Protein AF-0000000084520505 (afdb_homodimer)

Foldseek 3Di:
DPPDDDDWDADPVGDTDDDPVVCVQQPDDDWDWDDDPPDIDIHHDPPCCCVVPPPPPPPD/DPPDDDDWDADPVGDTDDDPVVCVQQPDDDWDWDDDPPDIDIHHDPPCCCVVVPPPPPPD

InterPro domains:
  IPR037914 SpoVT-AbrB domain superfamily [SSF89447] (7-50)

Sequence (120 aa):
MENKPLLGQIDEQGNLVLPPEAQEILGYGAIEIVLEGDCIILTKAEPIYTCVWERKQNKKMENKPLLGQIDEQGNLVLPPEAQEILGYGAIEIVLEGDCIILTKAEPIYTCVWERKQNKK

pLDDT: mean 78.46, std 21.22, range [30.62, 95.75]

Nearest PDB structures (foldseek):
  6ifm-assembly1_F  TM=5.524E-01  e=4.268E+00  Salmonella enterica subsp. enterica serovar Typhimurium str. LT2
  9h6a-assembly1_B  TM=5.278E-01  e=4.557E+00  Escherichia coli KLY
  6ifm-assembly1_D  TM=4.374E-01  e=3.283E+00  Salmonella enterica subsp. enterica serovar Typhimurium str. LT2
  9h6c-assembly1_B-2  TM=5.225E-01  e=7.704E+00  Escherichia coli KLY
  6ifm-assembly1_F  TM=5.519E-01  e=3.263E+00  Salmonella enterica subsp. enterica serovar Typhimurium str. LT2

Secondary structure (DSSP, 8-state):
---PPEEEEE-TT-EEEPPHHHHHHH-SEEEEEEEETTEEEEEE----------------/---PPEEEEE-TT-EEEPPHHHHHHH-SEEEEEEEETTEEEEEE----------------

Solvent-accessible surface area (backbone atoms only — not comparable to full-atom values): 7043 Å² total; per-residue (Å²): 127,85,64,59,64,39,81,40,54,29,42,96,82,26,42,32,65,46,53,71,72,54,35,70,54,49,46,66,36,55,26,30,38,30,56,51,86,67,32,37,38,40,32,53,41,68,74,74,63,72,66,68,74,66,73,72,72,76,81,122,127,86,64,59,66,38,82,42,55,29,42,97,82,26,44,33,66,45,53,71,72,53,35,70,54,48,46,67,37,54,25,30,38,32,57,50,88,67,33,38,39,39,33,54,41,68,74,74,64,71,68,67,72,66,76,71,72,76,81,123

Radius of gyration: 20.16 Å; Cα contacts (8 Å, |Δi|>4): 212; chains: 2; bounding box: 31×91×44 Å

Structure (mmCIF, N/CA/C/O backbone):
data_AF-0000000084520505-model_v1
#
loop_
_entity.id
_entity.type
_entity.pdbx_description
1 polymer 'SpoVT-AbrB domain-containing protein'
#
loop_
_atom_site.group_PDB
_atom_site.id
_atom_site.type_symbol
_atom_site.label_atom_id
_atom_site.label_alt_id
_atom_site.label_comp_id
_atom_site.label_asym_id
_atom_site.label_entity_id
_atom_site.label_seq_id
_atom_site.pdbx_PDB_ins_code
_atom_site.Cartn_x
_atom_site.Cartn_y
_atom_site.Cartn_z
_atom_site.occupancy
_atom_site.B_iso_or_equiv
_atom_site.auth_seq_id
_atom_site.auth_comp_id
_atom_site.auth_asym_id
_atom_site.auth_atom_id
_atom_site.pdbx_PDB_model_num
ATOM 1 N N . MET A 1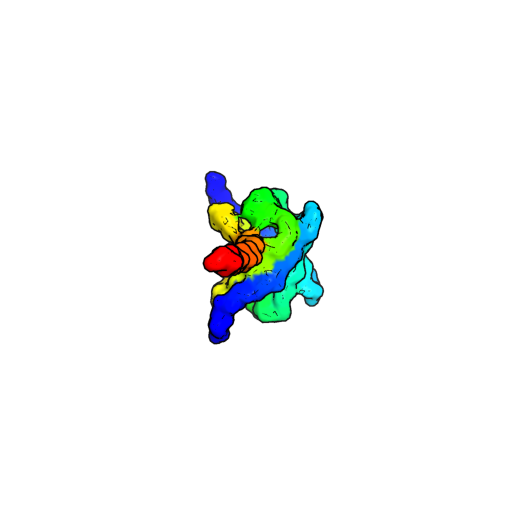 1 ? -19.25 2.176 -5.016 1 49.84 1 MET A N 1
ATOM 2 C CA . MET A 1 1 ? -18.453 2.482 -3.836 1 49.84 1 MET A CA 1
ATOM 3 C C . MET A 1 1 ? -17.672 3.781 -4.031 1 49.84 1 MET A C 1
ATOM 5 O O . MET A 1 1 ? -17.047 3.986 -5.074 1 49.84 1 MET A O 1
ATOM 9 N N . GLU A 1 2 ? -18.234 4.93 -3.398 1 59.09 2 GLU A N 1
ATOM 10 C CA . GLU A 1 2 ? -17.547 6.199 -3.572 1 59.09 2 GLU A CA 1
ATOM 11 C C . GLU A 1 2 ? -16.078 6.094 -3.15 1 59.09 2 GLU A C 1
ATOM 13 O O . GLU A 1 2 ? -15.766 5.496 -2.119 1 59.09 2 GLU A O 1
ATOM 18 N N . ASN A 1 3 ? -15.156 5.984 -4.184 1 73.44 3 ASN A N 1
ATOM 19 C CA . ASN A 1 3 ? -13.742 5.781 -3.887 1 73.44 3 ASN A CA 1
ATOM 20 C C . ASN A 1 3 ? -13.195 6.902 -3.006 1 73.44 3 ASN A C 1
ATOM 22 O O . ASN A 1 3 ? -12.68 7.898 -3.512 1 73.44 3 ASN A O 1
ATOM 26 N N . LYS A 1 4 ? -13.75 7.023 -1.73 1 80.44 4 LYS A N 1
ATOM 27 C CA . LYS A 1 4 ? -13.156 7.996 -0.821 1 80.44 4 LYS A CA 1
ATOM 28 C C . LYS A 1 4 ? -11.789 7.527 -0.336 1 80.44 4 LYS A C 1
ATOM 30 O O . LYS A 1 4 ? -11.609 6.355 0.008 1 80.44 4 LYS A O 1
ATOM 35 N N . PRO A 1 5 ? -10.875 8.531 -0.455 1 87.5 5 PRO A N 1
ATOM 36 C CA . PRO A 1 5 ? -9.57 8.156 0.09 1 87.5 5 PRO A CA 1
ATOM 37 C C . PRO A 1 5 ? -9.617 7.863 1.589 1 87.5 5 PRO A C 1
ATOM 39 O O . PRO A 1 5 ? -10.336 8.539 2.328 1 87.5 5 PRO A O 1
ATOM 42 N N . LEU A 1 6 ? -9.086 6.758 1.913 1 89.44 6 LEU A N 1
ATOM 43 C CA . LEU A 1 6 ? -8.938 6.43 3.328 1 89.44 6 LEU A CA 1
ATOM 44 C C . LEU A 1 6 ? -7.617 6.961 3.871 1 89.44 6 LEU A C 1
ATOM 46 O O . LEU A 1 6 ? -6.629 7.047 3.139 1 89.44 6 LEU A O 1
ATOM 50 N N . LEU A 1 7 ? -7.613 7.441 5.09 1 88.31 7 LEU A N 1
ATOM 51 C CA . LEU A 1 7 ? -6.387 7.934 5.711 1 88.31 7 LEU A CA 1
ATOM 52 C C . LEU A 1 7 ? -5.625 6.797 6.387 1 88.31 7 LEU A C 1
ATOM 54 O O . LEU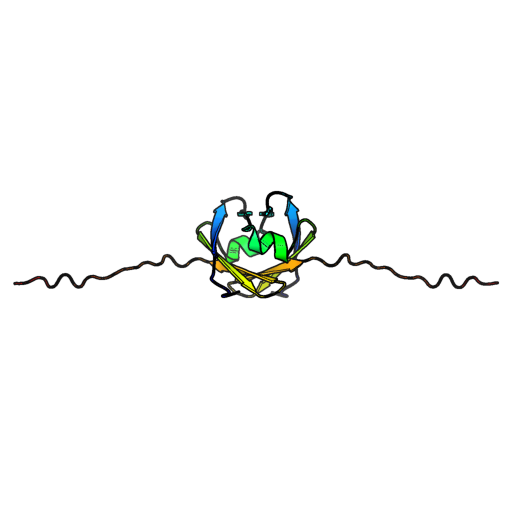 A 1 7 ? -6.219 5.961 7.07 1 88.31 7 LEU A O 1
ATOM 58 N N . GLY A 1 8 ? -4.359 6.766 6.086 1 91.69 8 GLY A N 1
ATOM 59 C CA . GLY A 1 8 ? -3.469 5.797 6.707 1 91.69 8 GLY A CA 1
ATOM 60 C C . GLY A 1 8 ? -2.15 6.402 7.156 1 91.69 8 GLY A C 1
ATOM 61 O O . GLY A 1 8 ? -1.965 7.617 7.094 1 91.69 8 GLY A O 1
ATOM 62 N N . GLN A 1 9 ? -1.287 5.48 7.762 1 92.62 9 GLN A N 1
ATOM 63 C CA . GLN A 1 9 ? 0.028 5.949 8.188 1 92.62 9 GLN A CA 1
ATOM 64 C C . GLN A 1 9 ? 1.1 4.895 7.922 1 92.62 9 GLN A C 1
ATOM 66 O O . GLN A 1 9 ? 0.834 3.695 8.016 1 92.62 9 GLN A O 1
ATOM 71 N N . ILE A 1 10 ? 2.256 5.422 7.531 1 94 10 ILE A N 1
ATOM 72 C CA . ILE A 1 10 ? 3.42 4.57 7.312 1 94 10 ILE A CA 1
ATOM 73 C C . ILE A 1 10 ? 4.461 4.824 8.398 1 94 10 ILE A C 1
ATOM 75 O O . ILE A 1 10 ? 4.738 5.977 8.742 1 94 10 ILE A O 1
ATOM 79 N N . ASP A 1 11 ? 4.984 3.779 8.93 1 94.5 11 ASP A N 1
ATOM 80 C CA . ASP A 1 11 ? 5.996 3.953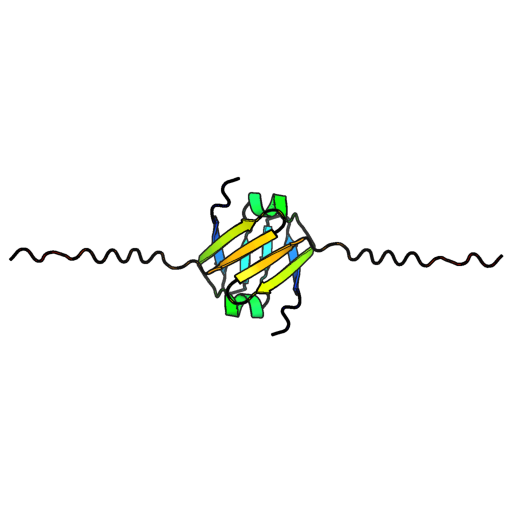 9.961 1 94.5 11 ASP A CA 1
ATOM 81 C C . ASP A 1 11 ? 7.391 4.07 9.352 1 94.5 11 ASP A C 1
ATOM 83 O O . ASP A 1 11 ? 7.543 4.062 8.133 1 94.5 11 ASP A O 1
ATOM 87 N N . GLU A 1 12 ? 8.398 4.301 10.211 1 92.56 12 GLU A N 1
ATOM 88 C CA . GLU A 1 12 ? 9.773 4.551 9.773 1 92.56 12 GLU A CA 1
ATOM 89 C C . GLU A 1 12 ? 10.367 3.328 9.086 1 92.56 12 GLU A C 1
ATOM 91 O O . GLU A 1 12 ? 11.359 3.438 8.367 1 92.56 12 GLU A O 1
ATOM 96 N N . GLN A 1 13 ? 9.766 2.207 9.25 1 92.69 13 GLN A N 1
ATOM 97 C CA . GLN A 1 13 ? 10.25 0.984 8.625 1 92.69 13 GLN A CA 1
ATOM 98 C C . GLN A 1 13 ? 9.578 0.749 7.277 1 92.69 13 GLN A C 1
ATOM 100 O O . GLN A 1 13 ? 10.062 -0.042 6.465 1 92.69 13 GLN A O 1
ATOM 105 N N . GLY A 1 14 ? 8.398 1.534 7.043 1 93.25 14 GLY A N 1
ATOM 106 C CA . GLY A 1 14 ? 7.68 1.387 5.789 1 93.25 14 GLY A CA 1
ATOM 107 C C . GLY A 1 14 ? 6.43 0.534 5.91 1 93.25 14 GLY A C 1
ATOM 108 O O . GLY A 1 14 ? 5.859 0.112 4.906 1 93.25 14 GLY A O 1
ATOM 109 N N . ASN A 1 15 ? 6.031 0.259 7.156 1 95.62 15 ASN A N 1
ATOM 110 C CA . ASN A 1 15 ? 4.859 -0.583 7.391 1 95.62 15 ASN A CA 1
ATOM 111 C C . ASN A 1 15 ? 3.562 0.199 7.211 1 95.62 15 ASN A C 1
ATOM 113 O O . ASN A 1 15 ? 3.447 1.335 7.676 1 95.62 15 ASN A O 1
ATOM 117 N N . LEU A 1 16 ? 2.711 -0.391 6.492 1 94.75 16 LEU A N 1
ATOM 118 C CA . LEU A 1 16 ? 1.393 0.188 6.258 1 94.75 16 LEU A CA 1
ATOM 119 C C . LEU A 1 16 ? 0.296 -0.848 6.488 1 94.75 16 LEU A C 1
ATOM 121 O O . LEU A 1 16 ? 0.437 -2.006 6.09 1 94.75 16 LEU A O 1
ATOM 125 N N . VAL A 1 17 ? -0.721 -0.491 7.172 1 94.06 17 VAL A N 1
ATOM 126 C CA . VAL A 1 17 ? -1.864 -1.375 7.371 1 94.06 17 VAL A CA 1
ATOM 127 C C . VAL A 1 17 ? -2.973 -1.017 6.383 1 94.06 17 VAL A C 1
ATOM 129 O O . VAL A 1 17 ? -3.436 0.126 6.348 1 94.06 17 VAL A O 1
ATOM 132 N N . LEU A 1 18 ? -3.293 -2.012 5.645 1 94.62 18 LEU A N 1
ATOM 133 C CA . LEU A 1 18 ? -4.359 -1.776 4.676 1 94.62 18 LEU A CA 1
ATOM 134 C C . LEU A 1 18 ? -5.727 -1.92 5.332 1 94.62 18 LEU A C 1
ATOM 136 O O . LEU A 1 18 ? -5.965 -2.867 6.082 1 94.62 18 LEU A O 1
ATOM 140 N N . PRO A 1 19 ? -6.68 -0.983 5.121 1 93.5 19 PRO A N 1
ATOM 141 C CA . PRO A 1 19 ? -8.039 -1.092 5.66 1 93.5 19 PRO A CA 1
ATOM 142 C C . PRO A 1 19 ? -8.773 -2.338 5.168 1 93.5 19 PRO A C 1
ATOM 144 O O . PRO A 1 19 ? -8.375 -2.934 4.16 1 93.5 19 PRO A O 1
ATOM 147 N N . PRO A 1 20 ? -9.758 -2.719 5.879 1 93.06 20 PRO A N 1
ATOM 148 C CA . PRO A 1 20 ? -10.477 -3.941 5.52 1 93.06 20 PRO A CA 1
ATOM 149 C C . PRO A 1 20 ? -10.945 -3.945 4.07 1 93.06 20 PRO A C 1
ATOM 151 O O . PRO A 1 20 ? -10.938 -4.992 3.414 1 93.06 20 PRO A O 1
ATOM 154 N N . GLU A 1 21 ? -11.383 -2.811 3.537 1 91.69 21 GLU A N 1
ATOM 155 C CA . GLU A 1 21 ? -11.836 -2.717 2.152 1 91.69 21 GLU A CA 1
ATOM 156 C C . GLU A 1 21 ? -10.719 -3.064 1.179 1 91.69 21 GLU A C 1
ATOM 158 O O . GLU A 1 21 ? -10.938 -3.76 0.186 1 91.69 21 GLU A O 1
ATOM 163 N N . ALA A 1 22 ? -9.5 -2.551 1.483 1 93.06 22 ALA A N 1
ATOM 164 C CA . ALA A 1 22 ? -8.344 -2.82 0.635 1 93.06 22 ALA A CA 1
ATOM 165 C C . ALA A 1 22 ? -7.945 -4.289 0.7 1 93.06 22 ALA A C 1
ATOM 167 O O . ALA A 1 22 ? -7.559 -4.879 -0.312 1 93.06 22 ALA A O 1
ATOM 168 N N . GLN A 1 23 ? -8.156 -4.93 1.847 1 91 23 GLN A N 1
ATOM 169 C CA . GLN A 1 23 ? -7.812 -6.332 2.031 1 91 23 GLN 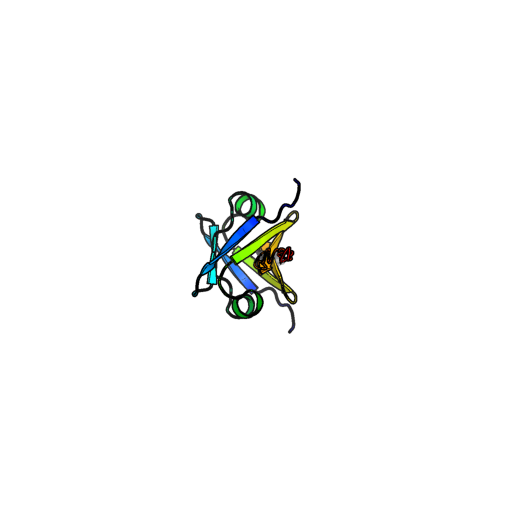A CA 1
ATOM 170 C C . GLN A 1 23 ? -8.734 -7.238 1.219 1 91 23 GLN A C 1
ATOM 172 O O . GLN A 1 23 ? -8.305 -8.281 0.715 1 91 23 GLN A O 1
ATOM 177 N N . GLU A 1 24 ? -10.008 -6.801 1.148 1 89.81 24 GLU A N 1
ATOM 178 C CA . GLU A 1 24 ? -10.977 -7.566 0.371 1 89.81 24 GLU A CA 1
ATOM 179 C C . GLU A 1 24 ? -10.656 -7.516 -1.119 1 89.81 24 GLU A C 1
ATOM 181 O O . GLU A 1 24 ? -10.93 -8.469 -1.852 1 89.81 24 GLU A O 1
ATOM 186 N N . ILE A 1 25 ? -10.094 -6.398 -1.538 1 89.75 25 ILE A N 1
ATOM 187 C CA . ILE A 1 25 ? -9.773 -6.199 -2.947 1 89.75 25 ILE A CA 1
ATOM 188 C C . ILE A 1 25 ? -8.5 -6.961 -3.301 1 89.75 25 ILE A C 1
ATOM 190 O O . ILE A 1 25 ? -8.477 -7.75 -4.25 1 89.75 25 ILE A O 1
ATOM 194 N N . LEU A 1 26 ? -7.391 -6.77 -2.553 1 90.62 26 LEU A N 1
ATOM 195 C CA . LEU A 1 26 ? -6.082 -7.352 -2.842 1 90.62 26 LEU A CA 1
ATOM 196 C C . LEU A 1 26 ? -6 -8.789 -2.33 1 90.62 26 LEU A C 1
ATOM 198 O O . LEU A 1 26 ? -5.367 -9.641 -2.961 1 90.62 26 LEU A O 1
ATOM 202 N N . GLY A 1 27 ? -6.684 -8.945 -1.218 1 90.19 27 GLY A N 1
ATOM 203 C CA . GLY A 1 27 ? -6.488 -10.211 -0.52 1 90.19 27 GLY A CA 1
ATOM 204 C C . GLY A 1 27 ? -5.172 -10.273 0.23 1 90.19 27 GLY A C 1
ATOM 205 O O . GLY A 1 27 ? -4.484 -9.266 0.381 1 90.19 27 GLY A O 1
ATOM 206 N N . TYR A 1 28 ? -4.918 -11.414 0.83 1 91.12 28 TYR A N 1
ATOM 207 C CA . TYR A 1 28 ? -3.65 -11.656 1.511 1 91.12 28 TYR A CA 1
ATOM 208 C C . TYR A 1 28 ? -2.693 -12.438 0.618 1 91.12 28 TYR A C 1
ATOM 210 O O . TYR A 1 28 ? -3.125 -13.227 -0.228 1 91.12 28 TYR A O 1
ATOM 218 N N . GLY A 1 29 ? -1.442 -12.109 0.757 1 92.44 29 GLY A N 1
ATOM 219 C CA . GLY A 1 29 ? -0.461 -12.836 -0.034 1 92.44 29 GLY A CA 1
ATOM 220 C C . GLY A 1 29 ? 0.406 -11.93 -0.887 1 92.44 29 GLY A C 1
ATOM 221 O O . GLY A 1 29 ? 0.745 -10.82 -0.474 1 92.44 29 GLY A O 1
ATOM 222 N N . ALA A 1 30 ? 0.705 -12.539 -2.088 1 92.12 30 ALA A N 1
ATOM 223 C CA . ALA A 1 30 ? 1.646 -11.852 -2.971 1 92.12 30 ALA A CA 1
ATOM 224 C C . ALA A 1 30 ? 0.971 -10.688 -3.688 1 92.12 30 ALA A C 1
ATOM 226 O O . ALA A 1 30 ? -0.146 -10.82 -4.191 1 92.12 30 ALA A O 1
ATOM 227 N N . ILE A 1 31 ? 1.608 -9.648 -3.66 1 91.75 31 ILE A N 1
ATOM 228 C CA . ILE A 1 31 ? 1.089 -8.477 -4.363 1 91.75 31 ILE A CA 1
ATOM 229 C C . ILE A 1 31 ? 2.178 -7.887 -5.254 1 91.75 31 ILE A C 1
ATOM 231 O O . ILE A 1 31 ? 3.359 -8.203 -5.098 1 91.75 31 ILE A O 1
ATOM 235 N N . GLU A 1 32 ? 1.73 -7.121 -6.234 1 93.31 32 GLU A N 1
ATOM 236 C CA . GLU A 1 32 ? 2.633 -6.336 -7.074 1 93.31 32 GLU A CA 1
ATOM 237 C C . GLU A 1 32 ? 2.588 -4.859 -6.695 1 93.31 32 GLU A C 1
ATOM 239 O O . GLU A 1 32 ? 1.51 -4.293 -6.508 1 93.31 32 GLU A O 1
ATOM 244 N N . ILE A 1 33 ? 3.725 -4.234 -6.414 1 94.81 33 ILE A N 1
ATOM 245 C CA . ILE A 1 33 ? 3.869 -2.824 -6.066 1 94.81 33 ILE A CA 1
ATOM 246 C C . ILE A 1 33 ? 4.453 -2.057 -7.25 1 94.81 33 ILE A C 1
ATOM 248 O O . ILE A 1 33 ? 5.562 -2.352 -7.703 1 94.81 33 ILE A O 1
ATOM 252 N N . VAL A 1 34 ? 3.711 -1.146 -7.887 1 93.69 34 VAL A N 1
ATOM 253 C CA . VAL A 1 34 ? 4.156 -0.339 -9.016 1 93.69 34 VAL A CA 1
ATOM 254 C C . VAL A 1 34 ? 4.309 1.118 -8.586 1 93.69 34 VAL A C 1
ATOM 256 O O . VAL A 1 34 ? 3.391 1.695 -7.996 1 93.69 34 VAL A O 1
ATOM 259 N N . LEU A 1 35 ? 5.48 1.682 -8.859 1 91.94 35 LEU A N 1
ATOM 260 C CA . LEU A 1 35 ? 5.754 3.074 -8.523 1 91.94 35 LEU A CA 1
ATOM 261 C C . LEU A 1 35 ? 5.414 3.992 -9.695 1 91.94 35 LEU A C 1
ATOM 263 O O . LEU A 1 35 ? 5.918 3.803 -10.805 1 91.94 35 LEU A O 1
ATOM 267 N N . GLU A 1 36 ? 4.5 4.809 -9.461 1 87.62 36 GLU A N 1
ATOM 268 C CA . GLU A 1 36 ? 4.109 5.75 -10.508 1 87.62 36 GLU A CA 1
ATOM 269 C C . GLU A 1 36 ? 4.281 7.191 -10.055 1 87.62 36 GLU A C 1
ATOM 271 O O . GLU A 1 36 ? 3.361 7.785 -9.484 1 87.62 36 GLU A O 1
ATOM 276 N N . GLY A 1 37 ? 5.387 7.727 -10.305 1 88.19 37 GLY A N 1
ATOM 277 C CA . GLY A 1 37 ? 5.613 9.125 -9.961 1 88.19 37 GLY A CA 1
ATOM 278 C C . GLY A 1 37 ? 5.492 9.398 -8.469 1 88.19 37 GLY A C 1
ATOM 279 O O . GLY A 1 37 ? 6.371 9.023 -7.695 1 88.19 37 GLY A O 1
ATOM 280 N N . ASP A 1 38 ? 4.301 10.047 -8.07 1 85.38 38 ASP A N 1
ATOM 281 C CA . ASP A 1 38 ? 4.105 10.461 -6.688 1 85.38 38 ASP A CA 1
ATOM 282 C C . ASP A 1 38 ? 3.104 9.555 -5.973 1 85.38 38 ASP A C 1
ATOM 284 O O . ASP A 1 38 ? 2.578 9.914 -4.918 1 85.38 38 ASP A O 1
ATOM 288 N N . CYS A 1 39 ? 2.85 8.461 -6.719 1 92.25 39 CYS A N 1
ATOM 289 C CA . CYS A 1 39 ? 1.899 7.531 -6.113 1 92.25 39 CYS A CA 1
ATOM 290 C C . CYS A 1 39 ? 2.393 6.094 -6.223 1 92.25 39 CYS A C 1
ATOM 292 O O . CYS A 1 39 ? 3.307 5.805 -6.996 1 92.25 39 CYS A O 1
ATOM 294 N N . ILE A 1 40 ? 1.9 5.289 -5.406 1 95.31 40 ILE A N 1
ATOM 295 C CA . ILE A 1 40 ? 2.221 3.867 -5.383 1 95.31 40 ILE A CA 1
ATOM 296 C C . ILE A 1 40 ? 0.959 3.051 -5.656 1 95.31 40 ILE A C 1
ATOM 298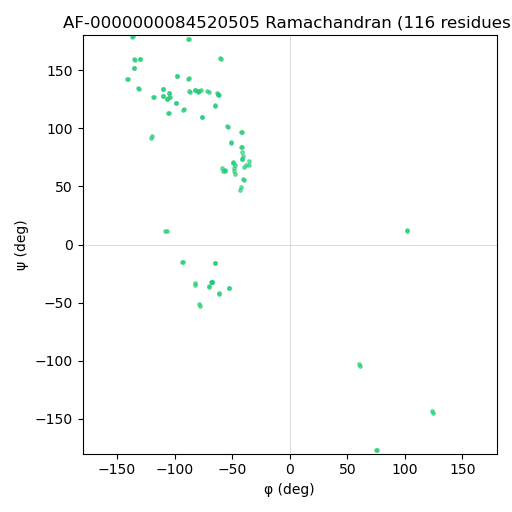 O O . ILE A 1 40 ? -0.086 3.289 -5.047 1 95.31 40 ILE A O 1
ATOM 302 N N . ILE A 1 41 ? 0.975 2.156 -6.621 1 94.75 41 ILE A N 1
ATOM 303 C CA . ILE A 1 41 ? -0.169 1.322 -6.973 1 94.75 41 ILE A CA 1
ATOM 304 C C . ILE A 1 41 ? 0.073 -0.111 -6.504 1 94.75 41 ILE A C 1
ATOM 306 O O . ILE A 1 41 ? 1.103 -0.71 -6.824 1 94.75 41 ILE A O 1
ATOM 310 N N . LEU A 1 42 ? -0.839 -0.647 -5.727 1 95.12 42 LEU A N 1
ATOM 311 C CA . LEU A 1 42 ? -0.783 -2.029 -5.262 1 95.12 42 LEU A CA 1
ATOM 312 C C . LEU A 1 42 ? -1.785 -2.896 -6.016 1 95.12 42 LEU A C 1
ATOM 314 O O . LEU A 1 42 ? -2.955 -2.529 -6.148 1 95.12 42 LEU A O 1
ATOM 318 N N . THR A 1 43 ? -1.388 -4.082 -6.57 1 93.12 43 THR A N 1
ATOM 319 C CA . THR A 1 43 ? -2.232 -5.031 -7.281 1 93.12 43 THR A CA 1
ATOM 320 C C . THR A 1 43 ? -1.939 -6.461 -6.828 1 93.12 43 THR A C 1
ATOM 322 O O . THR A 1 43 ? -0.882 -6.73 -6.254 1 93.12 43 THR A O 1
ATOM 325 N N . LYS A 1 44 ? -2.996 -7.27 -6.949 1 90.5 44 LYS A N 1
ATOM 326 C CA . LYS A 1 44 ? -2.787 -8.68 -6.641 1 90.5 44 LYS A CA 1
ATOM 327 C C . LYS A 1 44 ? -1.762 -9.305 -7.586 1 90.5 44 LYS A C 1
ATOM 329 O O . LYS A 1 44 ? -1.801 -9.062 -8.797 1 90.5 44 LYS A O 1
ATOM 334 N N . ALA A 1 45 ? -0.789 -9.953 -6.953 1 88.75 45 ALA A N 1
ATOM 335 C CA . ALA A 1 45 ? 0.198 -10.641 -7.785 1 88.75 45 ALA A CA 1
ATOM 336 C C . ALA A 1 45 ? -0.371 -11.93 -8.359 1 88.75 45 ALA A C 1
ATOM 338 O O . ALA A 1 45 ? -0.975 -12.727 -7.637 1 88.75 45 ALA A O 1
ATOM 339 N N . GLU A 1 46 ? -0.607 -11.953 -9.609 1 70.69 46 GLU A N 1
ATOM 340 C CA . GLU A 1 46 ? -1.048 -13.203 -10.219 1 70.69 46 GLU A CA 1
ATOM 341 C C . GLU A 1 46 ? 0.042 -14.273 -10.148 1 70.69 46 GLU A C 1
ATOM 343 O O . GLU A 1 46 ? 1.228 -13.961 -10.289 1 70.69 46 GLU A O 1
ATOM 348 N N . PRO A 1 47 ? -0.358 -15.367 -9.445 1 60 47 PRO A N 1
ATOM 349 C CA . PRO A 1 47 ? 0.624 -16.453 -9.547 1 60 47 PRO A CA 1
ATOM 350 C C . PRO A 1 47 ? 1.178 -16.609 -10.961 1 60 47 PRO A C 1
ATOM 352 O O . PRO A 1 47 ? 0.441 -16.469 -11.938 1 60 47 PRO A O 1
ATOM 355 N N . ILE A 1 48 ? 2.283 -16.047 -11.195 1 51.91 48 ILE A N 1
ATOM 356 C CA . ILE A 1 48 ? 2.82 -16.531 -12.461 1 51.91 48 ILE A CA 1
ATOM 357 C C . ILE A 1 48 ? 2.561 -18.031 -12.602 1 51.91 48 ILE A C 1
ATOM 359 O O . ILE A 1 48 ? 3.111 -18.828 -11.844 1 51.91 48 ILE A O 1
ATOM 363 N N . TYR A 1 49 ? 1.337 -18.422 -12.492 1 45.16 49 TYR A N 1
ATOM 364 C CA . TYR A 1 49 ? 1.291 -19.828 -12.891 1 45.16 49 TYR A CA 1
ATOM 365 C C . TYR A 1 49 ? 2.031 -20.047 -14.211 1 45.16 49 TYR A C 1
ATOM 367 O O . TYR A 1 49 ? 1.671 -19.469 -15.234 1 45.16 49 TYR A O 1
ATOM 375 N N . THR A 1 50 ? 3.219 -19.812 -14.203 1 44.31 50 THR A N 1
ATOM 376 C CA . THR A 1 50 ? 3.863 -20.453 -15.344 1 44.31 50 THR A CA 1
ATOM 377 C C . THR A 1 50 ? 3.348 -21.875 -15.531 1 44.31 50 THR A C 1
ATOM 379 O O . THR A 1 50 ? 3.752 -22.781 -14.812 1 44.31 50 THR A O 1
ATOM 382 N N . CYS A 1 51 ? 1.987 -21.875 -15.453 1 40.5 51 CYS A N 1
ATOM 383 C CA . CYS A 1 51 ? 1.697 -23.219 -15.938 1 40.5 51 CYS A CA 1
ATOM 384 C C . CYS A 1 51 ? 2.248 -23.422 -17.344 1 40.5 51 CYS A C 1
ATOM 386 O O . CYS A 1 51 ? 1.84 -22.734 -18.281 1 40.5 51 CYS A O 1
ATOM 388 N N . VAL A 1 52 ? 3.477 -23.406 -17.469 1 42.03 52 VAL A N 1
ATOM 389 C CA . VAL A 1 52 ? 4.023 -24 -18.688 1 42.03 52 VAL A CA 1
ATOM 390 C C . VAL A 1 52 ? 3.414 -25.391 -18.922 1 42.03 52 VAL A C 1
ATOM 392 O O . VAL A 1 52 ? 3.58 -26.281 -18.094 1 42.03 52 VAL A O 1
ATOM 395 N N . TRP A 1 53 ? 2.217 -25.406 -19.266 1 42.34 53 TRP A N 1
ATOM 396 C CA . TRP A 1 53 ? 1.722 -26.641 -19.844 1 42.34 53 TRP A CA 1
ATOM 397 C C . TRP A 1 53 ? 2.67 -27.156 -20.922 1 42.34 53 TRP A C 1
ATOM 399 O O . TRP A 1 53 ? 2.99 -26.438 -21.875 1 42.34 53 TRP A O 1
ATOM 409 N N . GLU A 1 54 ? 3.836 -27.531 -20.469 1 43.34 54 GLU A N 1
ATOM 410 C CA . GLU A 1 54 ? 4.645 -28.312 -21.406 1 43.34 54 GLU A CA 1
ATOM 411 C C . GLU A 1 54 ? 3.85 -29.469 -21.984 1 43.34 54 GLU A C 1
ATOM 413 O O . GLU A 1 54 ? 3.205 -30.219 -21.25 1 43.34 54 GLU A O 1
ATOM 418 N N . ARG A 1 55 ? 3.225 -29.125 -23 1 39.31 55 ARG A N 1
ATOM 419 C CA . ARG A 1 55 ? 2.738 -30.234 -23.828 1 39.31 55 ARG A CA 1
ATOM 420 C C . ARG A 1 55 ? 3.721 -31.391 -23.828 1 39.31 55 ARG A C 1
ATOM 422 O O . ARG A 1 55 ? 4.859 -31.25 -24.266 1 39.31 55 ARG A O 1
ATOM 429 N N . LYS A 1 56 ? 3.816 -32.094 -22.719 1 41.72 56 LYS A N 1
ATOM 430 C CA . LYS A 1 56 ? 4.543 -33.375 -22.844 1 41.72 56 LYS A CA 1
ATOM 431 C C . LYS A 1 56 ? 4.168 -34.094 -24.125 1 41.72 56 LYS A C 1
ATOM 433 O O . LYS A 1 56 ? 2.988 -34.312 -24.391 1 41.72 56 LYS A O 1
ATOM 438 N N . GLN A 1 57 ? 4.734 -33.719 -25.297 1 43.09 57 GLN A N 1
ATOM 439 C CA . GLN A 1 57 ? 4.629 -34.594 -26.453 1 43.09 57 GLN A CA 1
ATOM 440 C C . GLN A 1 57 ? 4.824 -36.031 -26.078 1 43.09 57 GLN A C 1
ATOM 442 O O . GLN A 1 57 ? 5.824 -36.406 -25.453 1 43.09 57 GLN A O 1
ATOM 447 N N . ASN A 1 58 ? 3.84 -36.656 -25.422 1 40.84 58 ASN A N 1
ATOM 448 C CA . ASN A 1 58 ? 3.943 -38.125 -25.344 1 40.84 58 ASN A CA 1
ATOM 449 C C . ASN A 1 58 ? 4.445 -38.719 -26.656 1 40.84 58 ASN A C 1
ATOM 451 O O . ASN A 1 58 ? 3.738 -38.688 -27.656 1 40.84 58 ASN A O 1
ATOM 455 N N . LYS A 1 59 ? 5.727 -38.469 -27.078 1 41.19 59 LYS A N 1
ATOM 456 C CA . LYS A 1 59 ? 6.336 -39.312 -28.109 1 41.19 59 LYS A CA 1
ATOM 457 C C . LYS A 1 59 ? 5.992 -40.781 -27.891 1 41.19 59 LYS A C 1
ATOM 459 O O . LYS A 1 59 ? 6.449 -41.406 -26.922 1 41.19 59 LYS A O 1
ATOM 464 N N . LYS A 1 60 ? 4.684 -41.25 -28.234 1 30.92 60 LYS A N 1
ATOM 465 C CA . LYS A 1 60 ? 4.754 -42.594 -28.797 1 30.92 60 LYS A CA 1
ATOM 466 C C . LYS A 1 60 ? 5.301 -42.562 -30.219 1 30.92 60 LYS A C 1
ATOM 468 O O . LYS A 1 60 ? 4.945 -41.688 -31.016 1 30.92 60 LYS A O 1
ATOM 473 N N . MET B 1 1 ? 13.023 5.973 -14.602 1 49.66 1 MET B N 1
ATOM 474 C CA . MET B 1 1 ? 12.914 4.812 -13.727 1 49.66 1 MET B CA 1
ATOM 475 C C . MET B 1 1 ? 11.867 3.834 -14.242 1 49.66 1 MET B C 1
ATOM 477 O O . MET B 1 1 ? 10.758 4.234 -14.594 1 49.66 1 MET B O 1
ATOM 481 N N . GLU B 1 2 ? 12.391 2.723 -14.969 1 59.31 2 GLU B N 1
ATOM 482 C CA . GLU B 1 2 ? 11.438 1.754 -15.5 1 59.31 2 GLU B CA 1
ATOM 483 C C . GLU B 1 2 ? 10.508 1.229 -14.398 1 59.31 2 GLU B C 1
ATOM 485 O O . GLU B 1 2 ? 10.961 0.907 -13.305 1 59.31 2 GLU B O 1
ATOM 490 N N . ASN B 1 3 ? 9.227 1.801 -14.359 1 73.56 3 ASN B N 1
ATOM 491 C CA . ASN B 1 3 ? 8.297 1.449 -13.289 1 73.56 3 ASN B CA 1
ATOM 492 C C . ASN B 1 3 ? 8.062 -0.057 -13.219 1 73.56 3 ASN B C 1
ATOM 494 O O . ASN B 1 3 ? 7.176 -0.582 -13.891 1 73.56 3 ASN B O 1
ATOM 498 N N . LYS B 1 4 ? 9.195 -0.86 -12.914 1 80.44 4 LYS B N 1
ATOM 499 C CA . LYS B 1 4 ? 8.977 -2.289 -12.719 1 80.44 4 LYS B CA 1
ATOM 500 C C . LYS B 1 4 ? 8.211 -2.555 -11.422 1 80.44 4 LYS B C 1
ATOM 502 O O . LYS B 1 4 ? 8.508 -1.955 -10.391 1 80.44 4 LYS B O 1
ATOM 507 N N . PRO B 1 5 ? 7.16 -3.428 -11.68 1 87.69 5 PRO B N 1
ATOM 508 C CA . PRO B 1 5 ? 6.465 -3.785 -10.438 1 87.69 5 PRO B CA 1
ATOM 509 C C . PRO B 1 5 ? 7.355 -4.539 -9.461 1 87.69 5 PRO B C 1
ATOM 511 O O . PRO B 1 5 ? 8.18 -5.359 -9.875 1 87.69 5 PRO B O 1
ATOM 514 N N . LEU B 1 6 ? 7.344 -4.059 -8.266 1 89.5 6 LEU B N 1
ATOM 515 C CA . LEU B 1 6 ? 8.039 -4.777 -7.203 1 89.5 6 LEU B CA 1
ATOM 516 C C . LEU B 1 6 ? 7.133 -5.82 -6.562 1 89.5 6 LEU B C 1
ATOM 518 O O . LEU B 1 6 ? 5.914 -5.633 -6.5 1 89.5 6 LEU B O 1
ATOM 522 N N . LEU B 1 7 ? 7.676 -6.945 -6.199 1 88.31 7 LEU B N 1
ATOM 523 C CA . LEU B 1 7 ? 6.898 -7.984 -5.535 1 88.31 7 LEU B CA 1
ATOM 524 C C . LEU B 1 7 ? 6.879 -7.766 -4.027 1 88.31 7 LEU B C 1
ATOM 526 O O . LEU B 1 7 ? 7.91 -7.465 -3.424 1 88.31 7 LEU B O 1
ATOM 530 N N . GLY B 1 8 ? 5.695 -7.855 -3.5 1 91.62 8 GLY B N 1
ATOM 531 C CA . GLY B 1 8 ? 5.5 -7.75 -2.062 1 91.62 8 GLY B CA 1
ATOM 532 C C . GLY B 1 8 ? 4.523 -8.773 -1.515 1 91.62 8 GLY B C 1
ATOM 533 O O . GLY B 1 8 ? 4.07 -9.656 -2.242 1 91.62 8 GLY B O 1
ATOM 534 N N . GLN B 1 9 ? 4.352 -8.688 -0.111 1 92.75 9 GLN B N 1
ATOM 535 C CA . GLN B 1 9 ? 3.393 -9.594 0.512 1 92.75 9 GLN B CA 1
ATOM 536 C C . GLN B 1 9 ? 2.607 -8.891 1.616 1 92.75 9 GLN B C 1
ATOM 538 O O . GLN B 1 9 ? 3.141 -8.023 2.303 1 92.75 9 GLN B O 1
ATOM 543 N N . ILE B 1 10 ? 1.341 -9.289 1.648 1 93.88 10 ILE B N 1
ATOM 544 C CA . ILE B 1 10 ? 0.455 -8.789 2.693 1 93.88 10 ILE B CA 1
ATOM 545 C C . ILE B 1 10 ? 0.111 -9.914 3.664 1 93.88 10 ILE B C 1
ATOM 547 O O . ILE B 1 10 ? -0.197 -11.031 3.244 1 93.88 10 ILE B O 1
ATOM 551 N N . ASP B 1 11 ? 0.208 -9.609 4.914 1 94.38 11 ASP B N 1
ATOM 552 C CA . ASP B 1 11 ? -0.121 -10.641 5.895 1 94.38 11 ASP B CA 1
ATOM 553 C C . ASP B 1 11 ? -1.613 -10.641 6.215 1 94.38 11 ASP B C 1
ATOM 555 O O . ASP B 1 11 ? -2.377 -9.859 5.637 1 94.38 11 ASP B O 1
ATOM 559 N N . GLU B 1 12 ? -2.061 -11.586 7.062 1 92.31 12 GLU B N 1
ATOM 560 C CA . GLU B 1 12 ? -3.469 -11.789 7.383 1 92.31 12 GLU B CA 1
ATOM 561 C C . GLU B 1 12 ? -4.051 -10.586 8.117 1 92.31 12 GLU B C 1
ATOM 563 O O . GLU B 1 12 ? -5.27 -10.422 8.188 1 92.31 12 GLU B O 1
ATOM 568 N N . GLN B 1 13 ? -3.221 -9.742 8.617 1 92.31 13 GLN B N 1
ATOM 569 C CA . GLN B 1 13 ? -3.682 -8.562 9.336 1 92.31 13 GLN B CA 1
ATOM 570 C C . GLN B 1 13 ? -3.783 -7.355 8.406 1 92.31 13 GLN B C 1
ATOM 572 O O . GLN B 1 13 ? -4.422 -6.355 8.742 1 92.31 13 GLN B O 1
ATOM 577 N N . GLY B 1 14 ? -3.105 -7.512 7.133 1 93.06 14 GLY B N 1
ATOM 578 C CA . GLY B 1 14 ? -3.141 -6.418 6.172 1 93.06 14 GLY B CA 1
ATOM 579 C C . GLY B 1 14 ? -1.86 -5.605 6.145 1 93.06 14 GLY B C 1
ATOM 580 O O . GLY B 1 14 ? -1.82 -4.52 5.562 1 93.06 14 GLY B O 1
ATOM 581 N N . ASN B 1 15 ? -0.812 -6.129 6.801 1 95.75 15 ASN B N 1
ATOM 582 C CA . ASN B 1 15 ? 0.457 -5.41 6.867 1 95.75 15 ASN B CA 1
ATOM 583 C C . ASN B 1 15 ? 1.258 -5.57 5.578 1 95.75 15 ASN B C 1
ATOM 585 O O . ASN B 1 15 ? 1.352 -6.672 5.031 1 95.75 15 ASN B O 1
ATOM 589 N N . LEU B 1 16 ? 1.696 -4.48 5.121 1 94.75 16 LEU B N 1
ATOM 590 C CA . LEU B 1 16 ? 2.525 -4.449 3.92 1 94.75 16 LEU B CA 1
ATOM 591 C C . LEU B 1 16 ? 3.773 -3.602 4.145 1 94.75 16 LEU B C 1
ATOM 593 O O . LEU B 1 16 ? 3.701 -2.535 4.758 1 94.75 16 LEU B O 1
ATOM 597 N N . VAL B 1 17 ? 4.875 -4.086 3.76 1 94.06 17 VAL B N 1
ATOM 598 C CA . VAL B 1 17 ? 6.113 -3.316 3.844 1 94.06 17 VAL B CA 1
ATOM 599 C C . VAL B 1 17 ? 6.426 -2.691 2.484 1 94.06 17 VAL B C 1
ATOM 601 O O . VAL B 1 17 ? 6.539 -3.398 1.481 1 94.06 17 VAL B O 1
ATOM 604 N N . LEU B 1 18 ? 6.508 -1.422 2.551 1 94.75 18 LEU B N 1
ATOM 605 C CA . LEU B 1 18 ? 6.82 -0.73 1.306 1 94.75 18 LEU B CA 1
ATOM 606 C C . LEU B 1 18 ? 8.32 -0.748 1.037 1 94.75 18 LEU B C 1
ATOM 608 O O . LEU B 1 18 ? 9.125 -0.5 1.942 1 94.75 18 LEU B O 1
ATOM 612 N N . PRO B 1 19 ? 8.797 -1.087 -0.186 1 93.62 19 PRO B N 1
ATOM 613 C CA . PRO B 1 19 ? 10.219 -1.061 -0.531 1 93.62 19 PRO B CA 1
ATOM 614 C C . PRO B 1 19 ? 10.836 0.329 -0.387 1 93.62 19 PRO B C 1
ATOM 616 O O . PRO B 1 19 ? 10.117 1.328 -0.349 1 93.62 19 PRO B O 1
ATOM 619 N N . PRO B 1 20 ? 12.102 0.362 -0.282 1 93.19 20 PRO B N 1
ATOM 620 C CA . PRO B 1 20 ? 12.781 1.644 -0.07 1 93.19 20 PRO B CA 1
ATOM 621 C C . PRO B 1 20 ? 12.398 2.693 -1.111 1 93.19 20 PRO B C 1
ATOM 623 O O . PRO B 1 20 ? 12.266 3.875 -0.783 1 93.19 20 PRO B O 1
ATOM 626 N N . GLU B 1 21 ? 12.211 2.305 -2.381 1 91.56 21 GLU B N 1
ATOM 627 C CA . GLU B 1 21 ? 11.828 3.24 -3.436 1 91.56 21 GLU B CA 1
ATOM 628 C C . GLU B 1 21 ? 10.477 3.877 -3.148 1 91.56 21 GLU B C 1
ATOM 630 O O . GLU B 1 21 ? 10.289 5.078 -3.357 1 91.56 21 GLU B O 1
ATOM 635 N N . ALA B 1 22 ? 9.523 3.031 -2.662 1 93.19 22 ALA B N 1
ATOM 636 C CA . ALA B 1 22 ? 8.188 3.521 -2.342 1 93.19 22 ALA B CA 1
ATOM 637 C C . ALA B 1 22 ? 8.219 4.457 -1.137 1 93.19 22 ALA B C 1
ATOM 639 O O . ALA B 1 22 ? 7.5 5.461 -1.102 1 93.19 22 ALA B O 1
ATOM 640 N N . GLN B 1 23 ? 9.141 4.215 -0.202 1 91.44 23 GLN B N 1
ATOM 641 C CA . GLN B 1 23 ? 9.266 5.035 0.996 1 91.44 23 GLN B CA 1
ATOM 642 C C . GLN B 1 23 ? 9.797 6.426 0.656 1 91.44 23 GLN B C 1
ATOM 644 O O . GLN B 1 23 ? 9.406 7.414 1.282 1 91.44 23 GLN B O 1
ATOM 649 N N . GLU B 1 24 ? 10.703 6.422 -0.331 1 89.88 24 GLU B N 1
ATOM 650 C CA . GLU B 1 24 ? 11.266 7.699 -0.767 1 89.88 24 GLU B CA 1
ATOM 651 C C . GLU B 1 24 ? 10.203 8.562 -1.441 1 89.88 24 GLU B C 1
ATOM 653 O O . GLU B 1 24 ? 10.25 9.789 -1.357 1 89.88 24 GLU B O 1
ATOM 658 N N . ILE B 1 25 ? 9.273 7.906 -2.098 1 89.88 25 ILE B N 1
ATOM 659 C CA . ILE B 1 25 ? 8.234 8.617 -2.832 1 89.88 25 ILE B CA 1
ATOM 660 C C . ILE B 1 25 ? 7.164 9.117 -1.859 1 89.88 25 ILE B C 1
ATOM 662 O O . ILE B 1 25 ? 6.82 10.297 -1.864 1 89.88 25 ILE B O 1
ATOM 666 N N . LEU B 1 26 ? 6.602 8.258 -0.982 1 90.75 26 LEU B N 1
ATOM 667 C CA . LEU B 1 26 ? 5.504 8.57 -0.075 1 90.75 26 LEU B CA 1
ATOM 668 C C . LEU B 1 26 ? 6.02 9.266 1.18 1 90.75 26 LEU B C 1
ATOM 670 O O . LEU B 1 26 ? 5.355 10.156 1.722 1 90.75 26 LEU B O 1
ATOM 674 N N . GLY B 1 27 ? 7.227 8.836 1.525 1 90.31 27 GLY B N 1
ATOM 675 C CA . GLY B 1 27 ? 7.715 9.258 2.828 1 90.31 27 GLY B CA 1
ATOM 676 C C . GLY B 1 27 ? 7.051 8.523 3.98 1 90.31 27 GLY B C 1
ATOM 677 O O . GLY B 1 27 ? 6.352 7.535 3.77 1 90.31 27 GLY B O 1
ATOM 678 N N . TYR B 1 28 ? 7.418 8.914 5.195 1 91.19 28 TYR B N 1
ATOM 679 C CA . TYR B 1 28 ? 6.801 8.367 6.398 1 91.19 28 TYR B CA 1
ATOM 680 C C . TYR B 1 28 ? 5.711 9.297 6.926 1 91.19 28 TYR B C 1
ATOM 682 O O . TYR B 1 28 ? 5.773 10.508 6.723 1 91.19 28 TYR B O 1
ATOM 690 N N . GLY B 1 29 ? 4.691 8.68 7.461 1 92.5 29 GLY B N 1
ATOM 691 C CA . GLY B 1 29 ? 3.631 9.508 8.016 1 92.5 29 GLY B CA 1
ATOM 692 C C . GLY B 1 29 ? 2.268 9.203 7.422 1 92.5 29 GLY B C 1
ATOM 693 O O . GLY B 1 29 ? 1.958 8.055 7.113 1 92.5 29 GLY B O 1
ATOM 694 N N . ALA B 1 30 ? 1.515 10.375 7.285 1 92 30 ALA B N 1
ATOM 695 C CA . ALA B 1 30 ? 0.125 10.242 6.859 1 92 30 ALA B CA 1
ATOM 696 C C . ALA B 1 30 ? 0.035 10.008 5.352 1 92 30 ALA B C 1
ATOM 698 O O . ALA B 1 30 ? 0.707 10.688 4.574 1 92 30 ALA B O 1
ATOM 699 N N . ILE B 1 31 ? -0.708 9.086 5.043 1 91.62 31 ILE B N 1
ATOM 700 C CA . ILE B 1 31 ? -0.916 8.82 3.625 1 91.62 31 ILE B CA 1
ATOM 701 C C . ILE B 1 31 ? -2.412 8.727 3.332 1 91.62 31 ILE B C 1
ATOM 703 O O . ILE B 1 31 ? -3.223 8.594 4.25 1 91.62 31 ILE B O 1
ATOM 707 N N . GLU B 1 32 ? -2.73 8.906 2.064 1 93.19 32 GLU B N 1
ATOM 708 C CA . GLU B 1 32 ? -4.086 8.68 1.575 1 93.19 32 GLU B CA 1
ATOM 709 C C . GLU B 1 32 ? -4.176 7.371 0.793 1 93.19 32 GLU B C 1
ATOM 711 O O . GLU B 1 32 ? -3.312 7.078 -0.038 1 93.19 32 GLU B O 1
ATOM 716 N N . ILE B 1 33 ? -5.105 6.473 1.125 1 94.75 33 ILE B N 1
ATOM 717 C CA . ILE B 1 33 ? -5.355 5.191 0.471 1 94.75 33 ILE B CA 1
ATOM 718 C C . ILE B 1 33 ? -6.633 5.277 -0.363 1 94.75 33 ILE B C 1
ATOM 720 O O . ILE B 1 33 ? -7.715 5.535 0.17 1 94.75 33 ILE B O 1
ATOM 724 N N . VAL B 1 34 ? -6.566 5.191 -1.695 1 93.62 34 VAL B N 1
ATOM 725 C CA . VAL B 1 34 ? -7.711 5.246 -2.6 1 93.62 34 VAL B CA 1
ATOM 726 C C . VAL B 1 34 ? -7.934 3.873 -3.232 1 93.62 34 VAL B C 1
ATOM 728 O O . VAL B 1 34 ? -7 3.275 -3.777 1 93.62 34 VAL B O 1
ATOM 731 N N . LEU B 1 35 ? -9.164 3.379 -3.125 1 91.88 35 LEU B N 1
ATOM 732 C CA . LEU B 1 35 ? -9.523 2.088 -3.701 1 91.88 35 LEU B CA 1
ATOM 733 C C . LEU B 1 35 ? -10.078 2.256 -5.113 1 91.88 35 LEU B C 1
ATOM 735 O O . LEU B 1 35 ? -11.031 3.004 -5.324 1 91.88 35 LEU B O 1
ATOM 739 N N . GLU B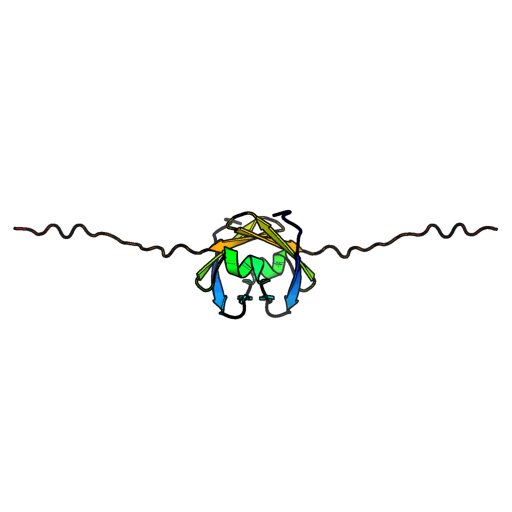 1 36 ? -9.383 1.733 -6.004 1 87.56 36 GLU B N 1
ATOM 740 C CA . GLU B 1 36 ? -9.836 1.821 -7.391 1 87.56 36 GLU B CA 1
ATOM 741 C C . GLU B 1 36 ? -10.055 0.434 -7.988 1 87.56 36 GLU B C 1
ATOM 743 O O . GLU B 1 36 ? -9.133 -0.17 -8.531 1 87.56 36 GLU B O 1
ATOM 748 N N . GLY B 1 37 ? -11.234 -0.021 -7.902 1 88.25 37 GLY B N 1
ATOM 749 C CA . GLY B 1 37 ? -11.547 -1.305 -8.508 1 88.25 37 GLY B CA 1
ATOM 750 C C . GLY B 1 37 ? -10.727 -2.449 -7.945 1 88.25 37 GLY B C 1
ATOM 751 O O . GLY B 1 37 ? -10.961 -2.891 -6.816 1 88.25 37 GLY B O 1
ATOM 752 N N . ASP B 1 38 ? -9.648 -2.904 -8.773 1 85.5 38 ASP B N 1
ATOM 753 C CA . ASP B 1 38 ? -8.852 -4.074 -8.406 1 85.5 38 ASP B CA 1
ATOM 754 C C . ASP B 1 38 ? -7.453 -3.666 -7.953 1 85.5 38 ASP B C 1
ATOM 756 O O . ASP B 1 38 ? -6.547 -4.5 -7.887 1 85.5 38 ASP B O 1
ATOM 760 N N . CYS B 1 39 ? -7.391 -2.33 -7.773 1 92.12 39 CYS B N 1
ATOM 761 C CA . CYS B 1 39 ? -6.086 -1.855 -7.336 1 92.12 39 CYS B CA 1
ATOM 762 C C . CYS B 1 39 ? -6.223 -0.849 -6.199 1 92.12 39 CYS B C 1
ATOM 764 O O . CYS B 1 39 ? -7.316 -0.343 -5.941 1 92.12 39 CYS B O 1
ATOM 766 N N . ILE B 1 40 ? -5.207 -0.681 -5.508 1 95.31 40 ILE B N 1
ATOM 767 C CA . ILE B 1 40 ? -5.141 0.267 -4.402 1 95.31 40 ILE B CA 1
ATOM 768 C C . ILE B 1 40 ? -4.07 1.317 -4.684 1 95.31 40 ILE B C 1
ATOM 770 O O . ILE B 1 40 ? -2.943 0.979 -5.059 1 95.31 40 ILE B O 1
ATOM 774 N N . ILE B 1 41 ? -4.395 2.588 -4.613 1 94.75 41 ILE B N 1
ATOM 775 C CA . ILE B 1 41 ? -3.457 3.678 -4.867 1 94.75 41 ILE B CA 1
ATOM 776 C C . ILE B 1 41 ? -3.086 4.355 -3.551 1 94.75 41 ILE B C 1
ATOM 778 O O . ILE B 1 41 ? -3.963 4.77 -2.789 1 94.75 41 ILE B O 1
ATOM 782 N N . LEU B 1 42 ? -1.813 4.441 -3.258 1 95.06 42 LEU B N 1
ATOM 783 C CA . LEU B 1 42 ? -1.303 5.129 -2.074 1 95.06 42 LEU B CA 1
ATOM 784 C C . LEU B 1 42 ? -0.684 6.469 -2.449 1 95.06 42 LEU B C 1
ATOM 786 O O . LEU B 1 42 ? 0.118 6.551 -3.383 1 95.06 42 LEU B O 1
ATOM 790 N N . THR B 1 43 ? -1.035 7.605 -1.771 1 93.12 43 THR B N 1
ATOM 791 C CA . THR B 1 43 ? -0.504 8.945 -1.985 1 93.12 43 THR B CA 1
ATOM 792 C C . THR B 1 43 ? -0.181 9.617 -0.654 1 93.12 43 THR B C 1
ATOM 794 O O . THR B 1 43 ? -0.684 9.211 0.393 1 93.12 43 THR B O 1
ATOM 797 N N . LYS B 1 44 ? 0.804 10.508 -0.751 1 90.44 44 LYS B N 1
ATOM 798 C CA . LYS B 1 44 ? 1.114 11.281 0.447 1 90.44 44 LYS B CA 1
ATOM 799 C C . LYS B 1 44 ? -0.08 12.125 0.881 1 90.44 44 LYS B C 1
ATOM 801 O O . LYS B 1 44 ? -0.732 12.758 0.051 1 90.44 44 LYS B O 1
ATOM 806 N N . ALA B 1 45 ? -0.409 11.969 2.172 1 88.5 45 ALA B N 1
ATOM 807 C CA . ALA B 1 45 ? -1.503 12.789 2.686 1 88.5 45 ALA B CA 1
ATOM 808 C C . ALA B 1 45 ? -1.046 14.227 2.922 1 88.5 45 ALA B C 1
ATOM 810 O O . ALA B 1 45 ? 0.01 14.461 3.516 1 88.5 45 ALA B O 1
ATOM 811 N N . GLU B 1 46 ? -1.5 15.109 2.141 1 70.31 46 GLU B N 1
ATOM 812 C CA . GLU B 1 46 ? -1.18 16.516 2.396 1 70.31 46 GLU B CA 1
ATOM 813 C C . GLU B 1 46 ? -1.805 16.984 3.705 1 70.31 46 GLU B C 1
ATOM 815 O O . GLU B 1 46 ? -2.922 16.594 4.047 1 70.31 46 GLU B O 1
ATOM 820 N N . PRO B 1 47 ? -0.879 17.422 4.602 1 59.41 47 PRO B N 1
ATOM 821 C CA . PRO B 1 47 ? -1.507 18.047 5.766 1 59.41 47 PRO B CA 1
ATOM 822 C C . PRO B 1 47 ? -2.68 18.953 5.391 1 59.41 47 PRO B C 1
ATOM 824 O O . PRO B 1 47 ? -2.623 19.656 4.375 1 59.41 47 PRO B O 1
ATOM 827 N N . ILE B 1 48 ? -3.809 18.453 5.477 1 51.31 48 ILE B N 1
ATOM 828 C CA . ILE B 1 48 ? -4.82 19.5 5.383 1 51.31 48 ILE B CA 1
ATOM 829 C C . ILE B 1 48 ? -4.367 20.719 6.164 1 51.31 48 ILE B C 1
ATOM 831 O O . ILE B 1 48 ? -4.238 20.672 7.391 1 51.31 48 ILE B O 1
ATOM 835 N N . TYR B 1 49 ? -3.25 21.25 5.871 1 44.78 49 TYR B N 1
ATOM 836 C CA . TYR B 1 49 ? -3.143 22.531 6.547 1 44.78 49 TYR B CA 1
ATOM 837 C C . TYR B 1 49 ? -4.418 23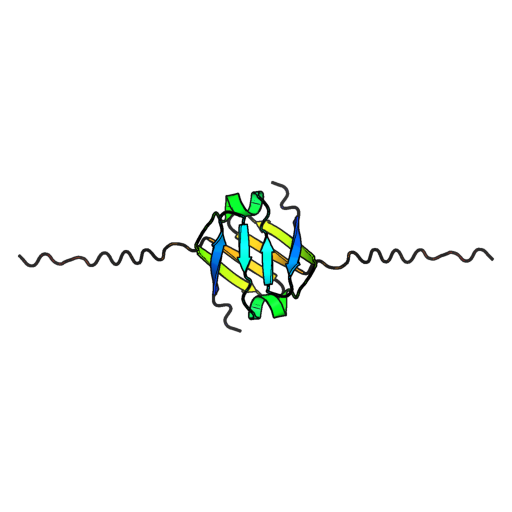.344 6.367 1 44.78 49 TYR B C 1
ATOM 839 O O . TYR B 1 49 ? -4.785 23.703 5.246 1 44.78 49 TYR B O 1
ATOM 847 N N . THR B 1 50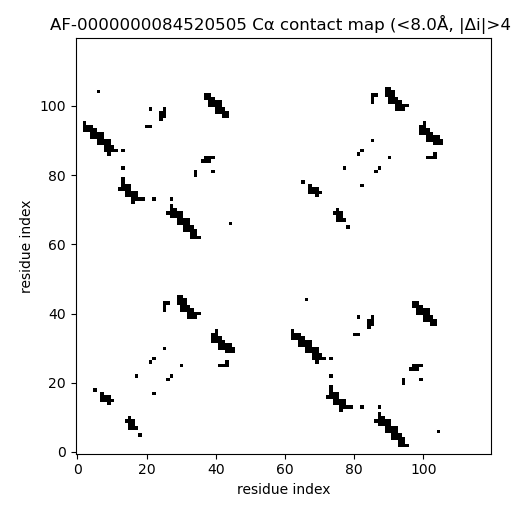 ? -5.445 22.859 6.805 1 44.12 50 THR B N 1
ATOM 848 C CA . THR B 1 50 ? -6.465 23.891 6.953 1 44.12 50 THR B CA 1
ATOM 849 C C . THR B 1 50 ? -5.863 25.156 7.535 1 44.12 50 THR B C 1
ATOM 851 O O . THR B 1 50 ? -5.586 25.234 8.734 1 44.12 50 THR B O 1
ATOM 854 N N . CYS B 1 51 ? -4.738 25.5 6.859 1 40.47 51 CYS B N 1
ATOM 855 C CA . CYS B 1 51 ? -4.492 26.859 7.305 1 40.47 51 CYS B CA 1
ATOM 856 C C . CYS B 1 51 ? -5.707 27.75 7.047 1 40.47 51 CYS B C 1
ATOM 858 O O . CYS B 1 51 ? -6.113 27.938 5.898 1 40.47 51 CYS B O 1
ATOM 860 N N . VAL B 1 52 ? -6.75 27.453 7.668 1 41.5 52 VAL B N 1
ATOM 861 C CA . VAL B 1 52 ? -7.762 28.5 7.754 1 41.5 52 VAL B CA 1
ATOM 862 C C . VAL B 1 52 ? -7.121 29.812 8.211 1 41.5 52 VAL B C 1
ATOM 864 O O . VAL B 1 52 ? -6.598 29.906 9.328 1 41.5 52 VAL B O 1
ATOM 867 N N . TRP B 1 53 ? -6.371 30.359 7.395 1 41.31 53 TRP B N 1
ATOM 868 C CA . TRP B 1 53 ? -6.051 31.766 7.605 1 41.31 53 TRP B CA 1
ATOM 869 C C . TRP B 1 53 ? -7.312 32.562 7.898 1 41.31 53 TRP B C 1
ATOM 871 O O . TRP B 1 53 ? -8.266 32.562 7.113 1 41.31 53 TRP B O 1
ATOM 881 N N . GLU B 1 54 ? -7.859 32.281 9.039 1 43.53 54 GLU B N 1
ATOM 882 C CA . GLU B 1 54 ? -8.852 33.219 9.516 1 43.53 54 GLU B CA 1
ATOM 883 C C . GLU B 1 54 ? -8.312 34.656 9.492 1 43.53 54 GLU B C 1
ATOM 885 O O . GLU B 1 54 ? -7.203 34.906 9.977 1 43.53 54 GLU B O 1
ATOM 890 N N . ARG B 1 55 ? -8.492 35.219 8.43 1 38.28 55 ARG B N 1
ATOM 891 C CA . ARG B 1 55 ? -8.344 36.656 8.422 1 38.28 55 ARG B CA 1
ATOM 892 C C . ARG B 1 55 ? -8.844 37.281 9.727 1 38.28 55 ARG B C 1
ATOM 894 O O . ARG B 1 55 ? -10.039 37.219 10.016 1 38.28 55 ARG B O 1
ATOM 901 N N . LYS B 1 56 ? -8.133 37.031 10.805 1 41.56 56 LYS B N 1
ATOM 902 C CA . LYS B 1 56 ? -8.484 37.844 11.953 1 41.56 56 LYS B CA 1
ATOM 903 C C . LYS B 1 56 ? -8.711 39.312 11.539 1 41.56 56 LYS B C 1
ATOM 905 O O . LYS B 1 56 ? -7.863 39.906 10.875 1 41.56 56 LYS B O 1
ATOM 910 N N . GLN B 1 57 ? -9.906 39.688 11.055 1 42.56 57 GLN B N 1
ATOM 911 C CA . GLN B 1 57 ? -10.266 41.094 10.938 1 42.56 57 GLN B CA 1
ATOM 912 C C . GLN B 1 57 ? -9.812 41.875 12.164 1 42.56 57 GLN B C 1
ATOM 914 O O . GLN B 1 57 ? -10.133 41.5 13.297 1 42.56 57 GLN B O 1
ATOM 919 N N . ASN B 1 58 ? -8.523 42.125 12.305 1 40.56 58 ASN B N 1
ATOM 920 C CA . ASN B 1 58 ? -8.156 43.156 13.305 1 40.56 58 ASN B CA 1
ATOM 921 C C . ASN B 1 58 ? -9.148 44.312 13.312 1 40.56 58 ASN B C 1
ATOM 923 O O . ASN B 1 58 ? -9.211 45.062 12.352 1 40.56 58 ASN B O 1
ATOM 927 N N . LYS B 1 59 ? -10.422 44.094 13.758 1 40.88 59 LYS B N 1
ATOM 928 C CA . LYS B 1 59 ? -11.234 45.25 14.141 1 40.88 59 LYS B CA 1
ATOM 929 C C . LYS B 1 59 ? -10.406 46.25 14.914 1 40.88 59 LYS B C 1
ATOM 931 O O . LYS B 1 59 ? -9.992 46 16.047 1 40.88 59 LYS B O 1
ATOM 936 N N . LYS B 1 60 ? -9.633 47.188 14.172 1 30.62 60 LYS B N 1
ATOM 937 C CA . LYS B 1 60 ? -9.641 48.531 14.742 1 30.62 60 LYS B CA 1
ATOM 938 C C . LYS B 1 60 ? -10.977 49.219 14.484 1 30.62 60 LYS B C 1
ATOM 940 O O . LYS B 1 60 ? -11.531 49.125 13.391 1 30.62 60 LYS B O 1
#

Organism: Aneurinibacillus migulanus (NCBI:txid47500)